Protein AF-A0A8T3Q2S8-F1 (afdb_monomer)

Solvent-accessible surface area (backbone atoms only — not comparable to full-atom values): 3748 Å² total; per-residue (Å²): 137,86,80,75,82,50,89,89,64,79,84,74,92,83,72,82,76,78,59,79,85,72,74,65,63,89,83,65,45,74,69,58,61,70,63,51,71,80,82,57,96,82,46,86,82,70,81,81,135

Sequence (49 aa):
MNDERDAKKVDEPSGPPPDEDLAYDPEMTEADEANIPPESDADPEQVEN

Secondary structure (DSSP, 8-state):
------TT-PPPPPSPPPPGGGS--TT--HHHHTTSPSS-TT-TT----

Foldseek 3Di:
DPPDPPVPDDDDDDDDPPDPVPPDDPPDDPVNVVPPPPDDPPPPVPPDD

Radius of gyration: 17.83 Å; Cα contacts (8 Å, |Δi|>4): 4; chains: 1; bounding box: 33×34×43 Å

Mean predicted aligned error: 14.49 Å

pLDDT: mean 71.36, std 10.25, range [43.97, 85.81]

Structure (mmCIF, N/CA/C/O backbone):
data_AF-A0A8T3Q2S8-F1
#
_entry.id   AF-A0A8T3Q2S8-F1
#
loop_
_atom_site.group_PDB
_atom_site.id
_atom_site.type_symbol
_atom_site.label_atom_id
_atom_site.label_alt_id
_atom_site.label_comp_id
_atom_site.label_asym_id
_atom_site.label_entity_id
_atom_site.label_seq_id
_atom_site.pdbx_PDB_ins_code
_atom_site.Cartn_x
_atom_site.Cartn_y
_atom_site.Cartn_z
_atom_site.occupancy
_atom_site.B_iso_or_equiv
_atom_site.auth_seq_id
_atom_site.auth_comp_id
_atom_site.auth_asym_id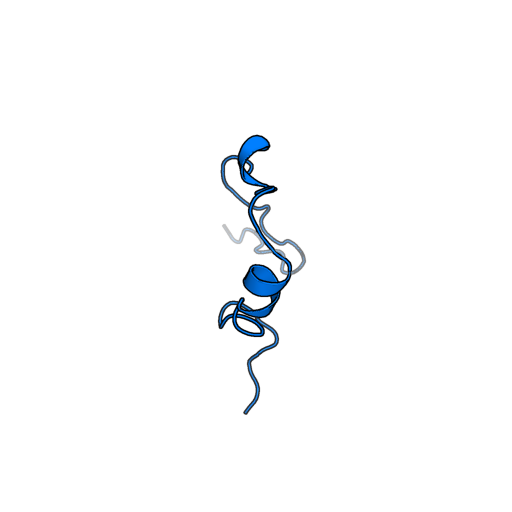
_atom_site.auth_atom_id
_atom_site.pdbx_PDB_model_num
ATOM 1 N N . MET A 1 1 ? 20.757 8.649 -34.125 1.00 43.97 1 MET A N 1
ATOM 2 C CA . MET A 1 1 ? 20.246 8.959 -32.779 1.00 43.97 1 MET A CA 1
ATOM 3 C C . MET A 1 1 ? 20.451 7.700 -31.963 1.00 43.97 1 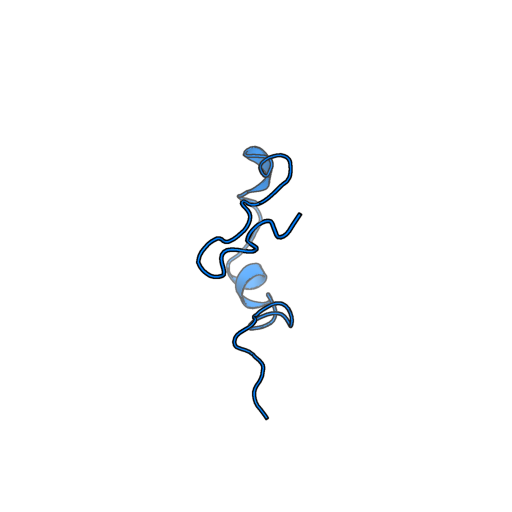MET A C 1
ATOM 5 O O . MET A 1 1 ? 19.638 6.792 -32.033 1.00 43.97 1 MET A O 1
ATOM 9 N N . ASN A 1 2 ? 21.645 7.578 -31.384 1.00 51.97 2 ASN A N 1
ATOM 10 C CA . ASN A 1 2 ? 22.015 6.493 -30.479 1.00 51.97 2 ASN A CA 1
ATOM 11 C C . ASN A 1 2 ? 21.933 7.082 -29.073 1.00 51.97 2 ASN A C 1
ATOM 13 O O . ASN A 1 2 ? 22.958 7.340 -28.453 1.00 51.97 2 ASN A O 1
ATOM 17 N N . ASP A 1 3 ? 20.718 7.375 -28.624 1.00 57.47 3 ASP A N 1
ATOM 18 C CA . ASP A 1 3 ? 20.486 7.803 -27.252 1.00 57.47 3 ASP A CA 1
ATOM 19 C C . ASP A 1 3 ? 20.433 6.539 -26.392 1.00 57.47 3 ASP A C 1
ATOM 21 O O . ASP A 1 3 ? 19.419 5.857 -26.265 1.00 57.47 3 ASP A O 1
ATOM 25 N N . GLU A 1 4 ? 21.628 6.132 -25.965 1.00 59.47 4 GLU A N 1
ATOM 26 C CA . GLU A 1 4 ? 21.921 5.927 -24.548 1.00 59.47 4 GLU A CA 1
ATOM 27 C C . GLU A 1 4 ? 20.757 5.362 -23.717 1.00 59.47 4 GLU A C 1
ATOM 29 O O . GLU A 1 4 ? 20.256 6.004 -22.796 1.00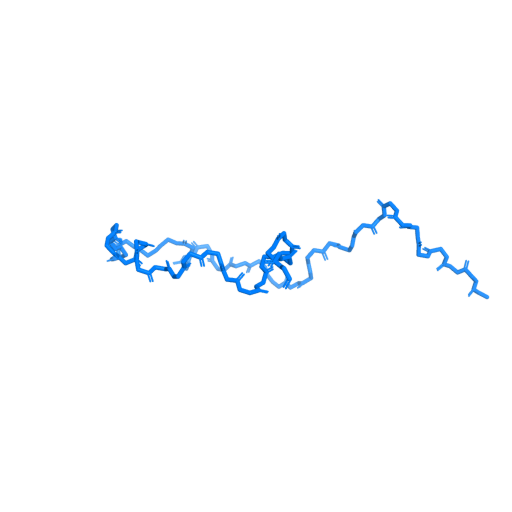 59.47 4 GLU A O 1
ATOM 34 N N . ARG A 1 5 ? 20.378 4.101 -23.955 1.00 63.12 5 ARG A N 1
ATOM 35 C CA . ARG A 1 5 ? 19.845 3.281 -22.858 1.00 63.12 5 ARG A CA 1
ATOM 36 C C . ARG A 1 5 ? 21.013 2.989 -21.919 1.00 63.12 5 ARG A C 1
ATOM 38 O O . ARG A 1 5 ? 21.665 1.952 -22.024 1.00 63.12 5 ARG A O 1
ATOM 45 N N . ASP A 1 6 ? 21.358 3.987 -21.107 1.00 71.19 6 ASP A N 1
ATOM 46 C CA . ASP A 1 6 ? 22.358 3.892 -20.052 1.00 71.19 6 ASP A CA 1
ATOM 47 C C . ASP A 1 6 ? 21.901 2.784 -19.105 1.00 71.19 6 ASP A C 1
ATOM 49 O O . ASP A 1 6 ? 20.942 2.952 -18.359 1.00 71.19 6 ASP A O 1
ATOM 53 N N . ALA A 1 7 ? 22.559 1.627 -19.172 1.00 71.94 7 ALA A N 1
ATOM 54 C CA . ALA A 1 7 ? 22.179 0.433 -18.419 1.00 71.94 7 ALA A CA 1
ATOM 55 C C . ALA A 1 7 ? 22.224 0.632 -16.890 1.00 71.94 7 ALA A C 1
ATOM 57 O O . ALA A 1 7 ? 21.835 -0.259 -16.142 1.00 71.94 7 ALA A O 1
ATOM 58 N N . LYS A 1 8 ? 22.717 1.786 -16.419 1.00 80.38 8 LYS A N 1
ATOM 59 C CA . LYS A 1 8 ? 22.692 2.196 -15.011 1.00 80.38 8 LYS A CA 1
ATOM 60 C C . LYS A 1 8 ? 21.457 3.012 -14.628 1.00 80.38 8 LYS A C 1
ATOM 62 O O . LYS A 1 8 ? 21.365 3.436 -13.478 1.00 80.38 8 LYS A O 1
ATOM 67 N N . LYS A 1 9 ? 20.546 3.277 -15.563 1.00 76.81 9 LYS A N 1
ATOM 68 C CA . LYS A 1 9 ? 19.326 4.043 -15.317 1.00 76.81 9 LYS A CA 1
ATOM 69 C C . LYS A 1 9 ? 18.120 3.122 -15.416 1.00 76.81 9 LYS A C 1
ATOM 71 O O . LYS A 1 9 ? 17.933 2.443 -16.422 1.00 76.81 9 LYS A O 1
ATOM 76 N N . VAL A 1 10 ? 17.334 3.107 -14.345 1.00 80.75 10 VAL A N 1
ATOM 77 C CA . VAL A 1 10 ? 16.005 2.495 -14.307 1.00 80.75 10 VAL A CA 1
ATOM 78 C C . VAL A 1 10 ? 14.974 3.599 -14.477 1.00 80.75 10 VAL A C 1
ATOM 80 O O . VAL A 1 10 ? 15.178 4.708 -13.977 1.00 80.75 10 VAL A O 1
ATOM 83 N N . ASP A 1 11 ? 13.903 3.310 -15.207 1.00 84.50 11 ASP A N 1
ATOM 84 C CA . ASP A 1 11 ? 12.802 4.255 -15.346 1.00 84.50 11 ASP A CA 1
ATOM 85 C C . ASP A 1 11 ? 12.080 4.403 -14.004 1.00 84.50 11 ASP A C 1
ATOM 87 O O . ASP A 1 11 ? 11.877 3.430 -13.272 1.00 84.50 11 ASP A O 1
ATOM 91 N N . GLU A 1 12 ? 11.704 5.635 -13.671 1.00 84.50 12 GLU A N 1
ATOM 92 C CA . GLU A 1 12 ? 10.887 5.897 -12.491 1.00 84.50 12 GLU A CA 1
ATOM 93 C C . GLU A 1 12 ? 9.482 5.301 -12.678 1.00 84.50 12 GLU A C 1
ATOM 95 O O . GLU A 1 12 ? 8.967 5.267 -13.804 1.00 84.50 12 GLU A O 1
ATOM 100 N N . PRO A 1 13 ? 8.834 4.836 -11.593 1.00 82.06 13 PRO A N 1
ATOM 101 C CA . PRO A 1 13 ? 7.467 4.346 -11.667 1.00 82.06 13 PRO A CA 1
ATOM 102 C C . PRO A 1 13 ? 6.561 5.437 -12.241 1.00 82.06 13 PRO A C 1
ATOM 104 O O . PRO A 1 13 ? 6.474 6.548 -11.719 1.00 82.06 13 PRO A O 1
ATOM 107 N N . SER A 1 14 ? 5.896 5.110 -13.348 1.00 85.81 14 SER A N 1
ATOM 108 C CA . SER A 1 14 ? 4.972 6.017 -14.022 1.00 85.81 14 SER A CA 1
ATOM 109 C C . SER A 1 14 ? 3.534 5.679 -13.633 1.00 85.81 14 SER A C 1
ATOM 111 O O . SER A 1 14 ? 3.111 4.528 -13.711 1.00 85.81 14 SER A O 1
ATOM 113 N N . GLY A 1 15 ? 2.784 6.686 -13.186 1.00 85.19 15 GLY A N 1
ATOM 114 C CA . GLY A 1 15 ? 1.394 6.538 -12.758 1.00 85.19 15 GLY A CA 1
ATOM 115 C C . GLY A 1 15 ? 1.024 7.526 -11.650 1.00 85.19 15 GLY A C 1
ATOM 116 O O . GLY A 1 15 ? 1.908 8.165 -11.076 1.00 85.19 15 GLY A O 1
ATOM 117 N N . PRO A 1 16 ? -0.276 7.699 -11.360 1.00 85.12 16 PRO A N 1
ATOM 118 C CA . PRO A 1 16 ? -0.682 8.374 -10.137 1.00 85.12 16 PRO A CA 1
ATOM 119 C C . PRO A 1 16 ? -0.165 7.586 -8.920 1.00 85.12 16 PRO A C 1
ATOM 121 O O . PRO A 1 16 ? -0.096 6.354 -8.987 1.00 85.12 16 PRO A O 1
ATOM 124 N N . PRO A 1 17 ? 0.197 8.266 -7.817 1.00 82.00 17 PRO A N 1
ATOM 125 C CA . PRO A 1 17 ? 0.491 7.571 -6.571 1.00 82.00 17 PRO A CA 1
ATOM 126 C C . PRO A 1 17 ? -0.727 6.738 -6.135 1.00 82.00 17 PRO A C 1
ATOM 128 O O . PRO A 1 17 ? -1.860 7.086 -6.491 1.00 82.00 17 PRO A O 1
ATOM 131 N N . PRO A 1 18 ? -0.514 5.640 -5.387 1.0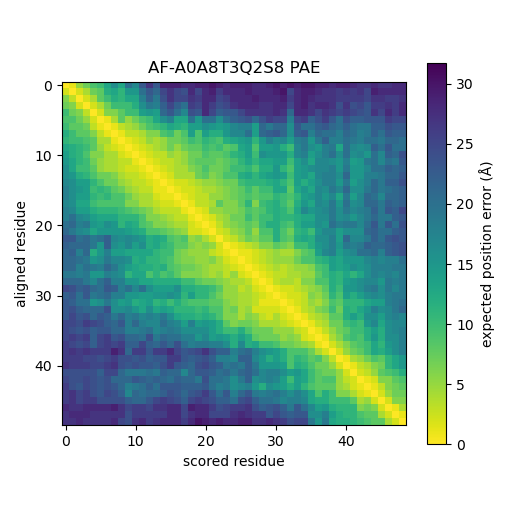0 81.06 18 PRO A N 1
ATOM 132 C CA . PRO A 1 18 ? -1.615 4.916 -4.770 1.00 81.06 18 PRO A CA 1
ATOM 133 C C . PRO A 1 18 ? -2.410 5.861 -3.864 1.00 81.06 18 PRO A C 1
ATOM 135 O O . PRO A 1 18 ? -1.855 6.795 -3.286 1.00 81.06 18 PRO A O 1
ATOM 138 N N . ASP A 1 19 ? -3.713 5.623 -3.774 1.00 80.75 19 ASP A N 1
ATOM 139 C CA . ASP A 1 19 ? -4.592 6.398 -2.905 1.00 80.75 19 ASP A CA 1
ATOM 140 C C . ASP A 1 19 ? -4.192 6.170 -1.437 1.00 80.75 19 ASP A C 1
ATOM 142 O O . ASP A 1 19 ? -4.088 5.023 -0.992 1.00 80.75 19 ASP A O 1
ATOM 146 N N . GLU A 1 20 ? -3.932 7.255 -0.700 1.00 73.88 20 GLU A N 1
ATOM 147 C CA . GLU A 1 20 ? -3.471 7.204 0.696 1.00 73.88 20 GLU A CA 1
ATOM 148 C C . GLU A 1 20 ? -4.500 6.511 1.601 1.00 73.88 20 GLU A C 1
ATOM 150 O O . GLU A 1 20 ? -4.122 5.818 2.547 1.00 73.88 20 GLU A O 1
ATOM 155 N N . A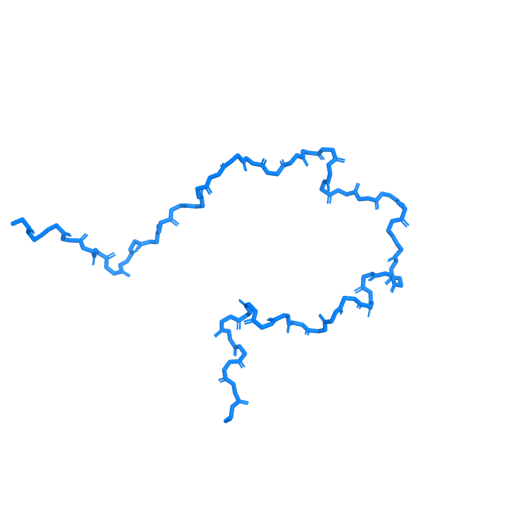SP A 1 21 ? -5.786 6.622 1.256 1.00 74.00 21 ASP A N 1
ATOM 156 C CA . ASP A 1 21 ? -6.892 6.024 2.006 1.00 74.00 21 ASP A CA 1
ATOM 157 C C . ASP A 1 21 ? -7.115 4.535 1.668 1.00 74.00 21 ASP A C 1
ATOM 159 O O . ASP A 1 21 ? -7.902 3.862 2.331 1.00 74.00 21 ASP A O 1
ATOM 163 N N . LEU A 1 22 ? -6.426 4.001 0.651 1.00 69.31 22 LEU A N 1
ATOM 164 C CA . LEU A 1 22 ? -6.522 2.597 0.222 1.00 69.31 22 LEU A CA 1
ATOM 165 C C . LEU A 1 22 ? -5.272 1.773 0.565 1.00 69.31 22 LEU A C 1
ATOM 167 O O . LEU A 1 22 ? -5.219 0.586 0.251 1.00 69.31 22 LEU A O 1
ATOM 171 N N . ALA A 1 23 ? -4.255 2.383 1.181 1.00 71.50 23 ALA A N 1
ATOM 172 C CA . ALA A 1 23 ? -2.990 1.712 1.481 1.00 71.50 23 ALA A CA 1
ATOM 173 C C . ALA A 1 23 ? -3.066 0.774 2.701 1.00 71.50 23 ALA A C 1
ATOM 175 O O . ALA A 1 23 ? -2.277 -0.165 2.800 1.00 71.50 23 ALA A O 1
ATOM 176 N N . TYR A 1 24 ? -3.995 1.025 3.627 1.00 69.44 24 TYR A N 1
ATOM 177 C CA . TYR A 1 24 ? -4.194 0.231 4.838 1.00 69.44 24 TYR A CA 1
ATOM 178 C C . TYR A 1 24 ? -5.682 -0.051 5.033 1.00 69.44 24 TYR A C 1
ATOM 180 O O . TYR A 1 24 ? -6.455 0.859 5.327 1.00 69.44 24 TYR A O 1
ATOM 188 N N . ASP A 1 25 ? -6.070 -1.315 4.884 1.00 78.62 25 ASP A N 1
ATOM 189 C CA . ASP A 1 25 ? -7.406 -1.780 5.234 1.00 78.62 25 ASP A CA 1
ATOM 190 C C . ASP A 1 25 ? -7.411 -2.211 6.714 1.00 78.62 25 ASP A C 1
ATOM 192 O O . ASP A 1 25 ? -6.790 -3.220 7.054 1.00 78.62 25 ASP A O 1
ATOM 196 N N . PRO A 1 26 ? -8.078 -1.473 7.622 1.00 76.44 26 PRO A N 1
ATOM 197 C CA . PRO A 1 26 ? -8.146 -1.837 9.036 1.00 76.44 26 PRO A CA 1
ATOM 198 C C . PRO A 1 26 ? -8.964 -3.112 9.297 1.00 76.44 26 PRO A C 1
ATOM 200 O O . PRO A 1 26 ? -8.914 -3.636 10.411 1.00 76.44 26 PRO A O 1
ATOM 203 N N . GLU A 1 27 ? -9.739 -3.590 8.317 1.00 83.12 27 GLU A N 1
ATOM 204 C CA . GLU A 1 27 ? -10.444 -4.873 8.386 1.00 83.12 27 GLU A CA 1
ATOM 205 C C . GLU A 1 27 ? -9.552 -6.050 7.957 1.00 83.12 27 GLU A C 1
ATOM 207 O O . GLU A 1 27 ? -9.893 -7.195 8.259 1.00 83.12 27 GLU A O 1
ATOM 212 N N . MET A 1 28 ? -8.400 -5.789 7.319 1.00 80.88 28 MET A N 1
ATOM 213 C CA . MET A 1 28 ? -7.431 -6.820 6.949 1.00 80.88 28 MET A CA 1
ATOM 214 C C . MET A 1 28 ? -6.838 -7.451 8.209 1.00 80.88 28 MET A C 1
ATOM 216 O O . MET A 1 28 ? -6.236 -6.786 9.057 1.00 80.88 28 MET A O 1
ATOM 220 N N . THR A 1 29 ? -7.011 -8.762 8.335 1.00 82.06 29 THR A N 1
ATOM 221 C CA . THR A 1 29 ? -6.495 -9.522 9.472 1.00 82.06 29 THR A CA 1
ATOM 222 C C . THR A 1 29 ? -5.139 -10.142 9.147 1.00 82.06 29 THR A C 1
ATOM 224 O O . THR A 1 29 ? -4.820 -10.406 7.990 1.00 82.06 29 THR A O 1
ATOM 227 N N . GLU A 1 30 ? -4.354 -10.478 10.175 1.00 78.25 30 GLU A N 1
ATOM 228 C CA . GLU A 1 30 ? -3.105 -11.247 10.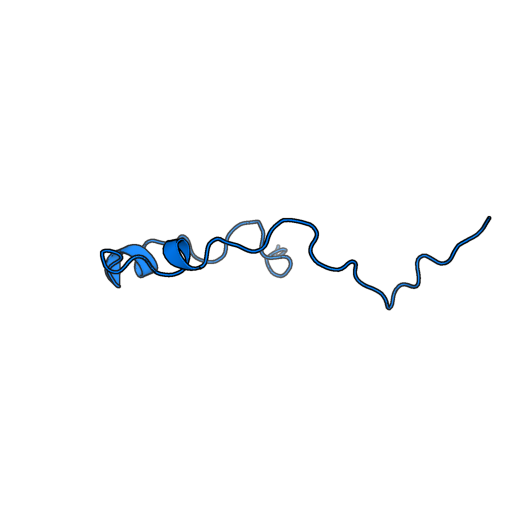006 1.00 78.25 30 GLU A CA 1
ATOM 229 C C . GLU A 1 30 ? -3.338 -12.586 9.275 1.00 78.25 30 GLU A C 1
ATOM 231 O O . GLU A 1 30 ? -2.445 -13.113 8.616 1.00 78.25 30 GLU A O 1
ATOM 236 N N . ALA A 1 31 ? -4.553 -13.143 9.364 1.00 78.56 31 ALA A N 1
ATOM 237 C CA . ALA A 1 31 ? -4.933 -14.346 8.632 1.00 78.56 31 ALA A CA 1
ATOM 238 C C . ALA A 1 31 ? -5.116 -14.088 7.127 1.00 78.56 31 ALA A C 1
ATOM 240 O O . ALA A 1 31 ? -4.840 -14.980 6.328 1.00 78.56 31 ALA A O 1
ATOM 241 N N . ASP A 1 32 ? -5.563 -12.894 6.733 1.00 75.88 32 ASP A N 1
ATOM 242 C CA . ASP A 1 32 ? -5.695 -12.508 5.326 1.00 75.88 32 ASP A CA 1
ATOM 243 C C . ASP A 1 32 ? -4.317 -12.273 4.696 1.00 75.88 32 ASP A C 1
ATOM 245 O O . ASP A 1 32 ? -4.075 -12.727 3.580 1.00 75.88 32 ASP A O 1
ATOM 249 N N . GLU A 1 33 ? -3.382 -11.678 5.445 1.00 73.44 33 GLU A N 1
ATOM 250 C CA . GLU A 1 33 ? -1.980 -11.532 5.028 1.00 73.44 33 GLU A CA 1
ATOM 251 C C . GLU A 1 33 ? -1.278 -12.895 4.905 1.00 73.44 33 GLU A C 1
ATOM 253 O O . GLU A 1 33 ? -0.577 -13.156 3.930 1.00 73.44 33 GLU A O 1
ATOM 258 N N . ALA A 1 34 ? -1.538 -13.821 5.835 1.00 77.06 34 ALA A N 1
ATOM 259 C CA . ALA A 1 34 ? -0.988 -15.177 5.790 1.00 77.06 34 ALA A CA 1
ATOM 260 C C . ALA A 1 34 ? -1.547 -16.049 4.646 1.00 77.06 34 ALA A C 1
ATOM 262 O O . ALA A 1 34 ? -0.978 -17.100 4.344 1.00 77.06 34 ALA A O 1
ATOM 263 N N . ASN A 1 35 ? -2.660 -15.638 4.027 1.00 70.38 35 ASN A N 1
ATOM 264 C CA . ASN A 1 35 ? -3.243 -16.287 2.851 1.00 70.38 35 ASN A CA 1
ATOM 265 C C . ASN A 1 35 ? -2.793 -15.646 1.532 1.00 70.38 35 ASN A C 1
ATOM 267 O O . ASN A 1 35 ? -3.152 -16.158 0.465 1.00 70.38 35 ASN A O 1
ATOM 271 N N . ILE A 1 36 ? -2.024 -14.552 1.578 1.00 69.50 36 ILE A N 1
ATOM 272 C CA . ILE A 1 36 ? -1.345 -14.048 0.388 1.00 69.50 36 ILE A CA 1
ATOM 273 C C . ILE A 1 36 ? -0.419 -15.178 -0.078 1.00 69.50 36 ILE A C 1
ATOM 275 O O . ILE A 1 36 ? 0.365 -15.690 0.728 1.00 69.50 36 ILE A O 1
ATOM 279 N N . PRO A 1 37 ? -0.536 -15.632 -1.342 1.00 71.56 37 PRO A N 1
ATOM 280 C CA . PRO A 1 37 ? 0.343 -16.665 -1.859 1.00 71.56 37 PRO A CA 1
ATOM 281 C C . PRO A 1 37 ? 1.798 -16.265 -1.582 1.00 71.56 37 PRO A C 1
ATOM 283 O O . PRO A 1 37 ? 2.131 -15.093 -1.781 1.00 71.56 37 PRO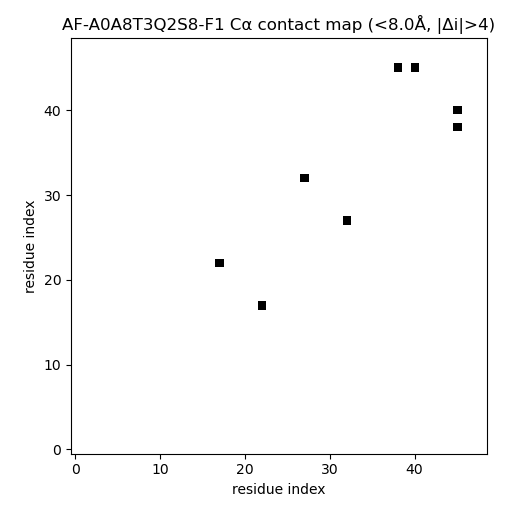 A O 1
ATOM 286 N N . PRO A 1 38 ? 2.659 -17.191 -1.123 1.00 67.31 38 PRO A N 1
ATOM 287 C CA . PRO A 1 38 ? 4.084 -16.899 -1.040 1.00 67.31 38 PRO A CA 1
ATOM 288 C C . PRO A 1 38 ? 4.551 -16.418 -2.416 1.00 67.31 38 PRO A C 1
ATOM 290 O O . PRO A 1 38 ? 4.150 -17.023 -3.405 1.00 67.31 38 PRO A O 1
ATOM 293 N N . GLU A 1 39 ? 5.302 -15.310 -2.427 1.00 61.44 39 GLU A N 1
ATOM 294 C CA . GLU A 1 39 ? 5.936 -14.630 -3.570 1.00 61.44 39 GLU A CA 1
ATOM 295 C C . GLU A 1 39 ? 5.293 -14.924 -4.944 1.00 61.44 39 GLU A C 1
ATOM 297 O O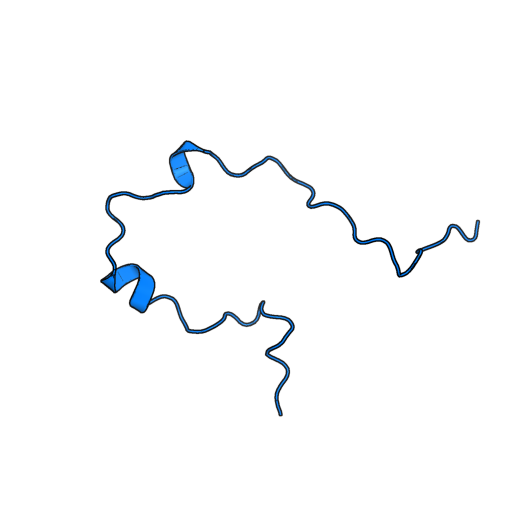 . GLU A 1 39 ? 5.448 -15.986 -5.538 1.00 61.44 39 GLU A O 1
ATOM 302 N N . SER A 1 40 ? 4.528 -13.946 -5.431 1.00 60.53 40 SER A N 1
ATOM 303 C CA . SER A 1 40 ? 3.891 -13.925 -6.755 1.00 60.53 40 SER A CA 1
ATOM 304 C C . SER A 1 40 ? 4.901 -14.136 -7.895 1.00 60.53 40 SER A C 1
ATOM 306 O O . SER A 1 40 ? 6.009 -13.621 -7.798 1.00 60.53 40 SER A O 1
ATOM 308 N N . ASP A 1 41 ? 4.469 -14.710 -9.032 1.00 59.19 41 ASP A N 1
ATOM 309 C CA . ASP A 1 41 ? 5.217 -14.834 -10.314 1.00 59.19 41 ASP A CA 1
ATOM 310 C C . ASP A 1 41 ? 5.818 -13.503 -10.844 1.00 59.19 41 ASP A C 1
ATOM 312 O O . ASP A 1 41 ? 6.506 -13.465 -11.866 1.00 59.19 41 ASP A O 1
ATOM 316 N N . ALA A 1 42 ? 5.499 -12.378 -10.200 1.00 62.28 42 ALA A N 1
ATOM 317 C CA . ALA A 1 42 ? 6.099 -11.073 -10.438 1.00 62.28 42 ALA A CA 1
ATOM 318 C C . ALA A 1 42 ? 7.447 -10.867 -9.718 1.00 62.28 42 ALA A C 1
ATOM 320 O O . ALA A 1 42 ? 8.081 -9.838 -9.958 1.00 62.28 42 ALA A O 1
ATOM 321 N N . ASP A 1 43 ? 7.875 -11.785 -8.846 1.00 66.75 43 ASP A N 1
ATOM 322 C CA . ASP A 1 43 ? 9.180 -11.732 -8.195 1.00 66.75 43 ASP A CA 1
ATOM 323 C C . ASP A 1 43 ? 10.287 -12.119 -9.198 1.00 66.75 43 ASP A C 1
ATOM 325 O O . ASP A 1 43 ? 10.374 -13.274 -9.628 1.00 66.75 43 ASP A O 1
ATOM 329 N N . PRO A 1 44 ? 11.147 -11.170 -9.617 1.00 61.66 44 PRO A N 1
ATOM 330 C CA . PRO A 1 44 ? 12.202 -11.445 -10.586 1.00 61.66 44 PRO A CA 1
ATOM 331 C C . PRO A 1 44 ? 13.283 -12.402 -10.058 1.00 61.66 44 PRO A C 1
ATOM 333 O O . PRO A 1 44 ? 14.080 -12.891 -10.863 1.00 61.66 44 PRO A O 1
ATOM 336 N N . GLU A 1 45 ? 13.334 -12.672 -8.748 1.00 64.50 45 GLU A N 1
ATOM 337 C CA . GLU A 1 45 ? 14.251 -13.647 -8.149 1.00 64.50 45 GLU A CA 1
ATOM 338 C C . GLU A 1 45 ? 13.706 -15.090 -8.184 1.00 64.50 45 GLU A C 1
ATOM 340 O O . GLU A 1 45 ? 14.478 -16.028 -7.994 1.00 64.50 45 GLU A O 1
ATOM 345 N N . GLN A 1 46 ? 12.432 -15.311 -8.540 1.00 63.78 46 GLN A N 1
ATOM 346 C CA . GLN A 1 46 ? 11.799 -16.642 -8.582 1.00 63.78 46 GLN A CA 1
ATOM 347 C C . GLN A 1 46 ? 12.096 -17.497 -9.832 1.00 63.78 46 GLN A C 1
ATOM 349 O O . GLN A 1 46 ? 11.459 -18.529 -10.061 1.00 63.78 46 GLN A O 1
ATOM 354 N N . VAL A 1 47 ? 13.088 -17.140 -10.652 1.00 59.38 47 VAL A N 1
ATOM 355 C CA . VAL A 1 47 ? 13.545 -18.031 -11.733 1.00 59.38 47 VAL A CA 1
ATOM 356 C C . VAL A 1 47 ? 14.435 -19.135 -11.146 1.00 59.38 47 VAL A C 1
ATOM 358 O O . VAL A 1 47 ? 15.659 -19.045 -11.220 1.00 59.38 47 VAL A O 1
ATOM 361 N N . GLU A 1 48 ? 13.844 -20.195 -10.584 1.00 58.88 48 GLU A N 1
ATOM 362 C CA . GLU A 1 48 ? 14.620 -21.343 -10.085 1.00 58.88 48 GLU A CA 1
ATOM 363 C C . GLU A 1 48 ? 14.007 -22.720 -10.424 1.00 58.88 48 GLU A C 1
ATOM 365 O O . GLU A 1 48 ? 13.289 -23.329 -9.628 1.00 58.88 48 GLU A O 1
ATOM 370 N N . ASN A 1 49 ? 14.328 -23.208 -11.635 1.00 49.19 49 ASN A N 1
ATOM 371 C CA . ASN A 1 49 ? 14.905 -24.532 -11.987 1.00 49.19 49 ASN A CA 1
AT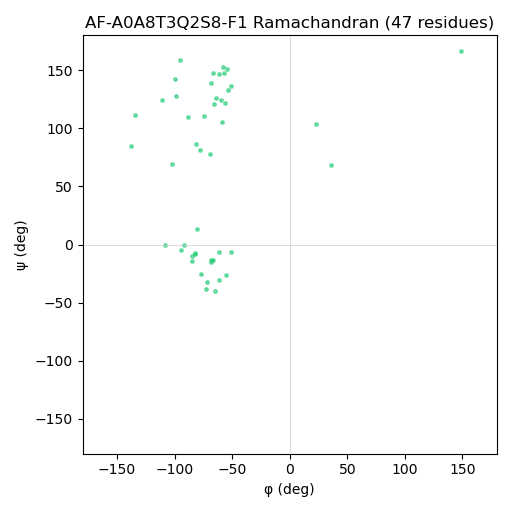OM 372 C C . ASN A 1 49 ? 14.586 -24.958 -13.429 1.00 49.19 49 ASN A C 1
ATOM 374 O O . ASN A 1 49 ? 13.400 -25.194 -13.751 1.00 49.19 49 ASN A O 1
#